Protein AF-A0A8T4CYV2-F1 (afdb_monomer)

Radius of gyration: 12.04 Å; Cα contacts (8 Å, |Δi|>4): 17; chains: 1; bounding box: 22×29×28 Å

Sequence (40 aa):
MNNKTRPTFTPEFRLECAQLVLDKGYSVRQAAQVLSPTEN

pLDDT: mean 80.56, std 15.3, range [41.25, 94.06]

Solvent-accessible surface area (backbone atoms only — not comparable to full-atom values): 2616 Å² total; per-residue (Å²): 130,88,80,75,76,71,84,83,73,52,71,65,58,50,52,56,34,50,48,35,30,71,74,70,64,37,53,72,69,55,26,46,58,73,71,44,83,79,80,128

Secondary structure (DSSP, 8-state):
----------HHHHHHHHHHHHHH---HHHHHHHHS----

Nearest PDB structures (foldseek):
  7v4q-assembly1_A  TM=8.084E-01  e=5.209E+00  Kyasanur Forest disease virus
  2jlw-assembly1_A  TM=6.587E-01  e=4.878E+00  Dengue virus 4 Thailand/0348/1991

Structure (mmCIF, N/CA/C/O backbone):
data_AF-A0A8T4CYV2-F1
#
_entry.id   AF-A0A8T4CYV2-F1
#
loop_
_atom_site.group_PDB
_atom_site.id
_atom_site.type_symbol
_atom_site.label_atom_id
_atom_site.label_alt_id
_atom_site.label_comp_id
_atom_site.label_asym_id
_atom_site.label_entity_id
_atom_site.label_seq_id
_atom_site.pdbx_PDB_ins_code
_atom_site.Cartn_x
_atom_site.Cartn_y
_atom_site.Cartn_z
_atom_site.occupancy
_atom_site.B_iso_or_equiv
_atom_site.auth_seq_id
_atom_site.auth_comp_id
_atom_site.auth_asym_id
_atom_site.auth_atom_id
_atom_site.pdbx_PDB_model_num
ATOM 1 N N . MET A 1 1 ? 13.195 -19.192 -24.379 1.00 45.03 1 MET A N 1
ATOM 2 C CA . MET A 1 1 ? 13.079 -18.577 -23.041 1.00 45.03 1 MET A CA 1
ATOM 3 C C . MET A 1 1 ? 11.733 -17.872 -22.978 1.00 45.03 1 MET A C 1
ATOM 5 O O . MET A 1 1 ? 11.503 -16.962 -23.762 1.00 45.03 1 MET A O 1
ATOM 9 N N . ASN A 1 2 ? 10.799 -18.360 -22.164 1.00 57.16 2 ASN A N 1
ATOM 10 C CA . ASN A 1 2 ? 9.468 -17.766 -22.022 1.00 57.16 2 ASN A CA 1
ATOM 11 C C . ASN A 1 2 ? 9.630 -16.505 -21.153 1.00 57.16 2 ASN A C 1
ATOM 13 O O . ASN A 1 2 ? 9.524 -16.576 -19.929 1.00 57.16 2 ASN A O 1
ATOM 17 N N . ASN A 1 3 ? 10.052 -15.397 -21.773 1.00 62.44 3 ASN A N 1
ATOM 18 C CA . ASN A 1 3 ? 10.424 -14.150 -21.101 1.00 62.44 3 ASN A CA 1
ATOM 19 C C . ASN A 1 3 ? 9.169 -13.478 -20.541 1.00 62.44 3 ASN A C 1
ATOM 21 O O . ASN A 1 3 ? 8.651 -12.512 -21.094 1.00 62.44 3 ASN A O 1
ATOM 25 N N . LYS A 1 4 ? 8.635 -14.030 -19.452 1.00 64.56 4 LYS A N 1
ATOM 26 C CA . LYS A 1 4 ? 7.562 -13.411 -18.689 1.00 64.56 4 LYS A CA 1
ATOM 27 C C . LYS A 1 4 ? 8.191 -12.235 -17.953 1.00 64.56 4 LYS A C 1
ATOM 29 O O . LYS A 1 4 ? 8.674 -12.388 -16.832 1.00 64.56 4 LYS A O 1
ATOM 34 N N . THR A 1 5 ? 8.264 -11.093 -18.632 1.00 66.12 5 THR A N 1
ATOM 35 C CA . THR A 1 5 ? 8.752 -9.834 -18.073 1.00 66.12 5 THR A CA 1
ATOM 36 C C . THR A 1 5 ? 7.876 -9.516 -16.872 1.00 66.12 5 THR A C 1
ATOM 38 O O . THR A 1 5 ? 6.709 -9.155 -17.013 1.00 66.12 5 THR A O 1
ATOM 41 N N . ARG A 1 6 ? 8.398 -9.761 -15.668 1.00 65.88 6 ARG A N 1
ATOM 42 C CA . ARG A 1 6 ? 7.719 -9.353 -14.443 1.00 65.88 6 ARG A CA 1
ATOM 43 C C . ARG A 1 6 ? 7.774 -7.828 -14.431 1.00 65.88 6 ARG A C 1
ATOM 45 O O . ARG A 1 6 ? 8.882 -7.302 -14.502 1.00 65.88 6 ARG A O 1
ATOM 52 N N . PRO A 1 7 ? 6.636 -7.121 -14.388 1.00 67.44 7 PRO A N 1
ATOM 53 C CA . PRO A 1 7 ? 6.661 -5.671 -14.309 1.00 67.44 7 PRO A CA 1
ATOM 54 C C . PRO A 1 7 ? 7.437 -5.260 -13.055 1.00 67.44 7 PRO A C 1
ATOM 56 O O . PRO A 1 7 ? 7.105 -5.664 -11.937 1.00 67.44 7 PRO A O 1
ATOM 59 N N . THR A 1 8 ? 8.517 -4.507 -13.250 1.00 76.00 8 THR A N 1
ATOM 60 C CA . THR A 1 8 ? 9.345 -4.009 -12.154 1.00 76.00 8 THR A CA 1
ATOM 61 C C . THR A 1 8 ? 8.722 -2.718 -11.645 1.00 76.00 8 THR A C 1
ATOM 63 O O . THR A 1 8 ? 8.985 -1.643 -12.170 1.00 76.00 8 THR A O 1
ATOM 66 N N . PHE A 1 9 ? 7.864 -2.816 -10.631 1.00 82.38 9 PHE A N 1
ATOM 67 C CA . PHE A 1 9 ?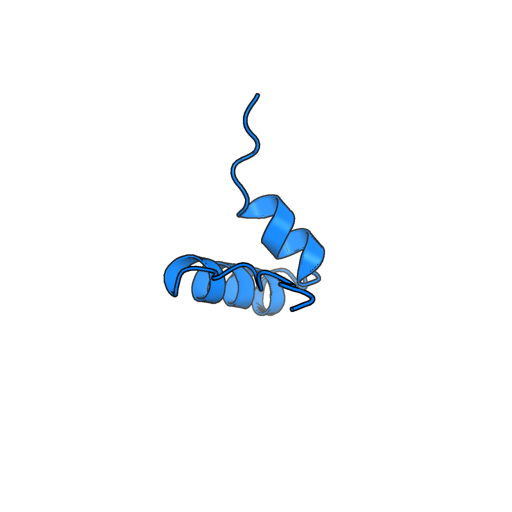 7.324 -1.628 -9.969 1.00 82.38 9 PHE A CA 1
ATOM 68 C C . PHE A 1 9 ? 8.416 -0.916 -9.172 1.00 82.38 9 PHE A C 1
ATOM 70 O O . PHE A 1 9 ? 9.191 -1.586 -8.469 1.00 82.38 9 PHE A O 1
ATOM 77 N N . THR A 1 10 ? 8.435 0.417 -9.250 1.00 87.56 10 THR A N 1
ATOM 78 C CA . THR A 1 10 ? 9.324 1.265 -8.451 1.00 87.56 10 THR A CA 1
ATOM 79 C C . THR A 1 10 ? 9.023 1.103 -6.955 1.00 87.56 10 THR A C 1
ATOM 81 O O . THR A 1 10 ? 7.909 0.714 -6.584 1.00 87.56 10 THR A O 1
ATOM 84 N N . PRO A 1 11 ? 9.998 1.366 -6.068 1.00 88.94 11 PRO A N 1
ATOM 85 C CA . PRO A 1 11 ? 9.763 1.366 -4.625 1.00 88.94 11 PRO A CA 1
ATOM 86 C C . PRO A 1 11 ? 8.611 2.294 -4.215 1.00 88.94 11 PRO A C 1
ATOM 88 O O . PRO A 1 11 ? 7.777 1.900 -3.407 1.00 88.94 11 PRO A O 1
ATOM 91 N N . GLU A 1 12 ? 8.522 3.472 -4.837 1.00 89.31 12 GLU A N 1
ATOM 92 C CA . GLU A 1 12 ? 7.463 4.463 -4.602 1.00 89.31 12 GLU A CA 1
ATOM 93 C C . GLU A 1 12 ? 6.082 3.916 -4.961 1.00 89.31 12 GLU A C 1
ATOM 95 O O . GLU A 1 12 ? 5.165 3.974 -4.148 1.00 89.31 12 GLU A O 1
ATOM 100 N N . PHE A 1 13 ? 5.953 3.273 -6.126 1.00 88.69 13 PHE A N 1
ATOM 101 C CA . PHE A 1 13 ? 4.694 2.647 -6.523 1.00 88.69 13 PHE A CA 1
ATOM 102 C C . PHE A 1 13 ? 4.243 1.594 -5.507 1.00 88.69 13 PHE A C 1
ATOM 104 O O . PHE A 1 13 ? 3.060 1.489 -5.201 1.00 88.69 13 PHE A O 1
ATOM 111 N N . ARG A 1 14 ? 5.171 0.799 -4.957 1.00 88.19 14 ARG A N 1
ATOM 112 C CA . ARG A 1 14 ? 4.829 -0.219 -3.949 1.00 88.19 14 ARG A CA 1
ATOM 113 C C . ARG A 1 14 ? 4.381 0.407 -2.634 1.00 88.19 14 ARG A C 1
ATOM 115 O O . ARG A 1 14 ? 3.468 -0.133 -2.016 1.00 88.19 14 ARG A O 1
ATOM 122 N N . LEU A 1 15 ? 5.021 1.500 -2.221 1.00 92.25 15 LEU A N 1
ATOM 123 C CA . LEU A 1 15 ? 4.688 2.218 -0.994 1.00 92.25 15 LEU A CA 1
ATOM 124 C C . LEU A 1 15 ? 3.278 2.809 -1.078 1.00 92.25 15 LEU A C 1
ATOM 126 O O . LEU A 1 15 ? 2.428 2.469 -0.256 1.00 92.25 15 LEU A O 1
ATOM 130 N N . GLU A 1 16 ? 3.011 3.582 -2.128 1.00 91.25 16 GLU A N 1
ATOM 131 C CA . GLU A 1 16 ? 1.699 4.185 -2.370 1.00 91.25 16 GLU A CA 1
ATOM 132 C C . GLU A 1 16 ? 0.610 3.106 -2.492 1.00 91.25 16 GLU A C 1
ATOM 134 O O . GLU A 1 16 ? -0.481 3.219 -1.931 1.00 91.25 16 GLU A O 1
ATOM 139 N N . CYS A 1 17 ? 0.916 1.995 -3.172 1.00 92.44 17 CYS A N 1
ATOM 140 C CA . CYS A 1 17 ? -0.031 0.895 -3.349 1.00 92.44 17 CYS A CA 1
ATOM 141 C C . CYS A 1 17 ? -0.341 0.208 -2.010 1.00 92.44 17 CYS A C 1
ATOM 143 O O . CYS A 1 17 ? -1.501 -0.091 -1.727 1.00 92.44 17 CYS A O 1
ATOM 145 N N . ALA A 1 18 ? 0.665 0.015 -1.149 1.00 92.12 18 ALA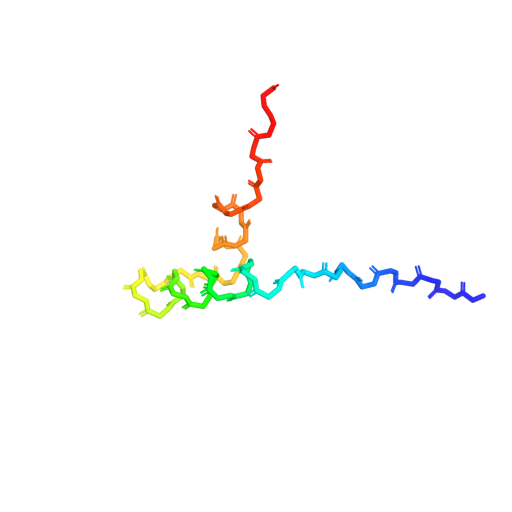 A N 1
ATOM 146 C CA . ALA A 1 18 ? 0.472 -0.520 0.197 1.00 92.12 18 ALA A CA 1
ATOM 147 C C . ALA A 1 18 ? -0.368 0.418 1.074 1.00 92.12 18 ALA A C 1
ATOM 149 O O . ALA A 1 18 ? -1.246 -0.056 1.795 1.00 92.12 18 ALA A O 1
ATOM 150 N N . GLN A 1 19 ? -0.158 1.733 0.975 1.00 94.06 19 GLN A N 1
ATOM 151 C CA . GLN A 1 19 ? -0.966 2.716 1.697 1.00 94.06 19 GLN A CA 1
ATOM 152 C C . GLN A 1 19 ? -2.433 2.655 1.269 1.00 94.06 19 GLN A C 1
ATOM 154 O O . GLN A 1 19 ? -3.306 2.577 2.127 1.00 94.06 19 GLN A O 1
ATOM 159 N N . LEU A 1 20 ? -2.723 2.591 -0.033 1.00 93.44 20 LEU A N 1
ATOM 160 C CA . LEU A 1 20 ? -4.099 2.465 -0.526 1.00 93.44 20 LEU A CA 1
ATOM 161 C C . LEU A 1 20 ? -4.773 1.161 -0.071 1.00 93.44 20 LEU A C 1
ATOM 163 O O . LEU A 1 20 ? -5.953 1.162 0.273 1.00 93.44 20 LEU A O 1
ATOM 167 N N . VAL A 1 21 ? -4.046 0.044 -0.050 1.00 93.31 21 VAL A N 1
ATOM 168 C CA . VAL A 1 21 ? -4.602 -1.243 0.397 1.00 93.31 21 VAL A CA 1
ATOM 169 C C . VAL A 1 21 ? -4.919 -1.220 1.894 1.00 93.31 21 VAL A C 1
ATOM 171 O O . VAL A 1 21 ? -5.988 -1.675 2.296 1.00 93.31 21 VAL A O 1
ATOM 174 N N . LEU A 1 22 ? -4.012 -0.685 2.715 1.00 93.69 22 LEU A N 1
ATOM 175 C CA . LEU A 1 22 ? -4.152 -0.685 4.173 1.00 93.69 22 LEU A CA 1
ATOM 176 C C . LEU A 1 22 ? -5.142 0.373 4.677 1.00 93.69 22 LEU A C 1
ATOM 178 O O . LEU A 1 22 ? -5.930 0.081 5.570 1.00 93.69 22 LEU A O 1
ATOM 182 N N . ASP A 1 23 ? -5.106 1.579 4.110 1.00 93.56 23 ASP A N 1
ATOM 183 C CA . ASP A 1 23 ? -5.912 2.719 4.565 1.00 93.56 23 ASP A CA 1
ATOM 184 C C . ASP A 1 23 ? -7.307 2.734 3.928 1.00 93.56 23 ASP A C 1
ATOM 186 O O . ASP A 1 23 ? -8.32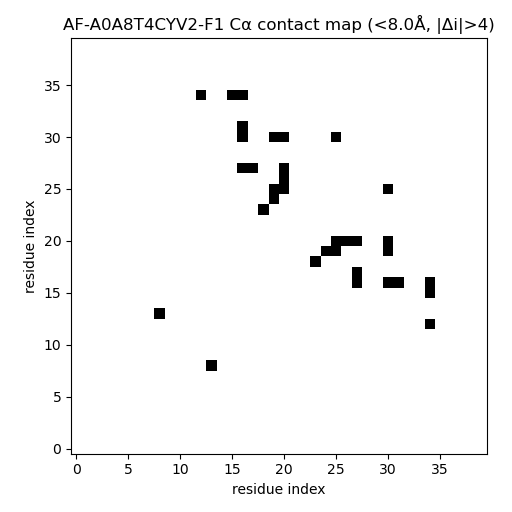0 2.868 4.612 1.00 93.56 23 ASP A O 1
ATOM 190 N N . LYS A 1 24 ? -7.379 2.546 2.602 1.00 89.69 24 LYS A N 1
ATOM 191 C CA . LYS A 1 24 ? -8.639 2.620 1.840 1.00 89.69 24 LYS A CA 1
ATOM 192 C C . LYS A 1 24 ? -9.340 1.269 1.713 1.00 89.69 24 LYS A C 1
ATOM 194 O O . LYS A 1 24 ? -10.442 1.207 1.169 1.00 89.69 24 LYS A O 1
ATOM 199 N N . GLY A 1 25 ? -8.696 0.183 2.145 1.00 92.44 25 GLY A N 1
ATOM 200 C CA . GLY A 1 25 ? -9.199 -1.178 1.952 1.00 92.44 25 GLY A CA 1
ATOM 201 C C . GLY A 1 25 ? -9.238 -1.609 0.482 1.00 92.44 25 GLY A C 1
ATOM 202 O O . GLY A 1 25 ? -10.023 -2.483 0.114 1.00 92.44 25 GLY A O 1
ATOM 203 N N . TYR A 1 26 ? -8.441 -0.980 -0.387 1.00 92.94 26 TYR A N 1
ATOM 204 C CA . TYR A 1 26 ? -8.431 -1.307 -1.812 1.00 92.94 26 TYR A CA 1
ATOM 205 C C . TYR A 1 26 ? -7.804 -2.674 -2.067 1.00 92.94 26 TYR A C 1
ATOM 207 O O . TYR A 1 26 ? -6.869 -3.099 -1.395 1.00 92.94 26 TYR A O 1
ATOM 215 N N . SER A 1 27 ? -8.266 -3.357 -3.113 1.00 91.12 27 SER A N 1
ATOM 216 C CA . SER A 1 27 ? -7.530 -4.507 -3.638 1.00 91.12 27 SER A CA 1
ATOM 217 C C . SER A 1 27 ? -6.269 -4.049 -4.369 1.00 91.12 27 SER A C 1
ATOM 219 O O . SER A 1 27 ? -6.274 -3.010 -5.025 1.00 91.12 27 SER A O 1
ATOM 221 N N . VAL A 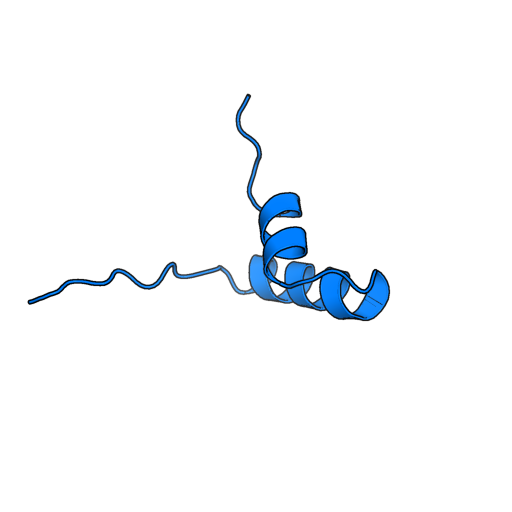1 28 ? -5.215 -4.874 -4.367 1.00 87.12 28 VAL A N 1
ATOM 222 C CA . VAL A 1 28 ? -3.936 -4.591 -5.059 1.00 87.12 28 VAL A CA 1
ATOM 223 C C . VAL A 1 28 ? -4.148 -4.148 -6.511 1.00 87.12 28 VAL A C 1
ATOM 225 O O . VAL A 1 28 ? -3.469 -3.255 -7.002 1.00 87.12 28 VAL A O 1
ATOM 228 N N . ARG A 1 29 ? -5.133 -4.733 -7.203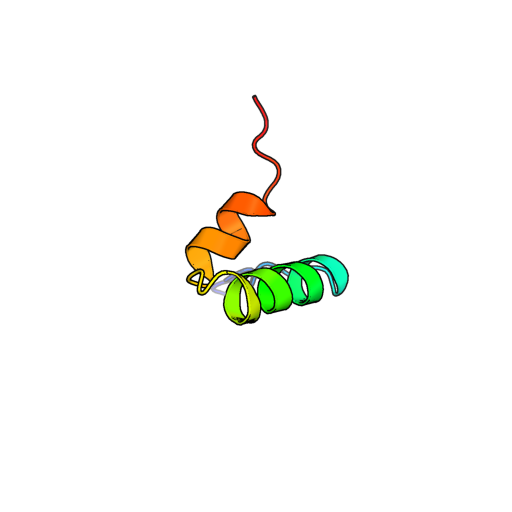 1.00 88.44 29 ARG A N 1
ATOM 229 C CA . ARG A 1 29 ? -5.472 -4.380 -8.587 1.00 88.44 29 ARG A CA 1
ATOM 230 C C . ARG A 1 29 ? -6.123 -2.995 -8.717 1.00 88.44 29 ARG A C 1
ATOM 232 O O . ARG A 1 29 ? -5.863 -2.309 -9.697 1.00 88.44 29 ARG A O 1
ATOM 239 N N . GLN A 1 30 ? -6.938 -2.589 -7.742 1.00 90.50 30 GLN A N 1
ATOM 240 C CA . GLN A 1 30 ? -7.549 -1.255 -7.690 1.00 90.50 30 GLN A CA 1
ATOM 241 C C . GLN A 1 30 ? -6.505 -0.200 -7.337 1.00 90.50 30 GLN A C 1
ATOM 243 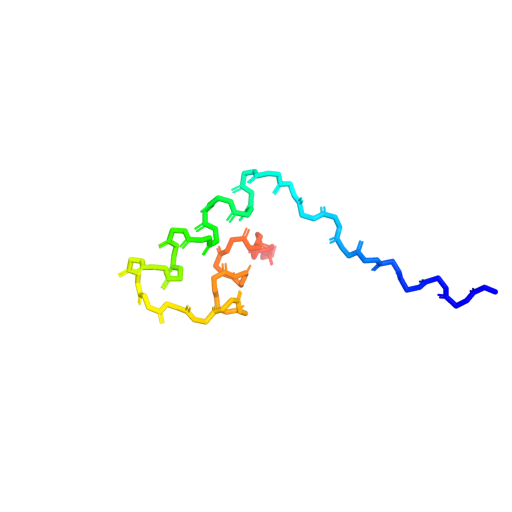O O . GLN A 1 30 ? -6.396 0.801 -8.033 1.00 90.50 30 GLN A O 1
ATOM 248 N N . ALA A 1 31 ? -5.686 -0.458 -6.316 1.00 91.44 31 ALA A N 1
ATOM 249 C CA . ALA A 1 31 ? -4.582 0.420 -5.947 1.00 91.44 31 ALA A CA 1
ATOM 250 C C . ALA A 1 31 ? -3.593 0.592 -7.113 1.00 91.44 31 ALA A C 1
ATOM 252 O O . ALA A 1 31 ? -3.211 1.711 -7.442 1.00 91.44 31 ALA A O 1
ATOM 253 N N . ALA A 1 32 ? -3.273 -0.494 -7.827 1.00 87.06 32 ALA A N 1
ATOM 254 C CA . ALA A 1 32 ? -2.468 -0.417 -9.038 1.00 87.06 32 ALA A CA 1
ATOM 255 C C . ALA A 1 32 ? -3.135 0.419 -10.137 1.00 87.06 32 ALA A C 1
ATOM 257 O O . ALA A 1 32 ? -2.442 1.175 -10.799 1.00 87.06 32 ALA A O 1
ATOM 258 N N . GLN A 1 33 ? -4.450 0.318 -10.336 1.00 87.56 33 GLN A N 1
ATOM 259 C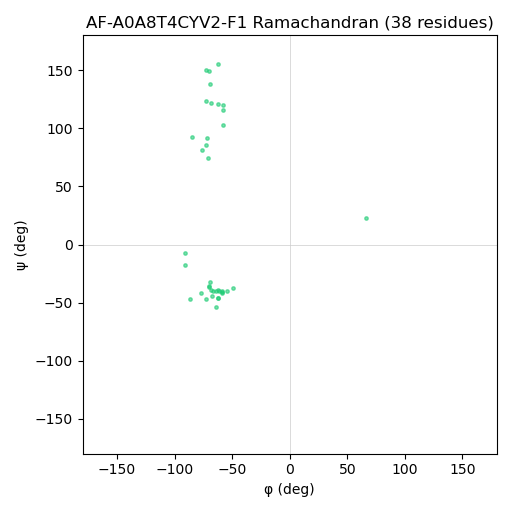 CA . GLN A 1 33 ? -5.166 1.103 -11.346 1.00 87.56 33 GLN A CA 1
ATOM 260 C C . GLN A 1 33 ? -5.231 2.59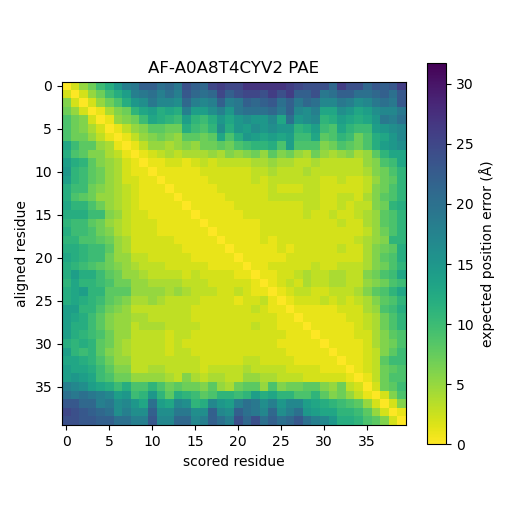9 -11.005 1.00 87.56 33 GLN A C 1
ATOM 262 O O . GLN A 1 33 ? -5.189 3.420 -11.911 1.00 87.56 33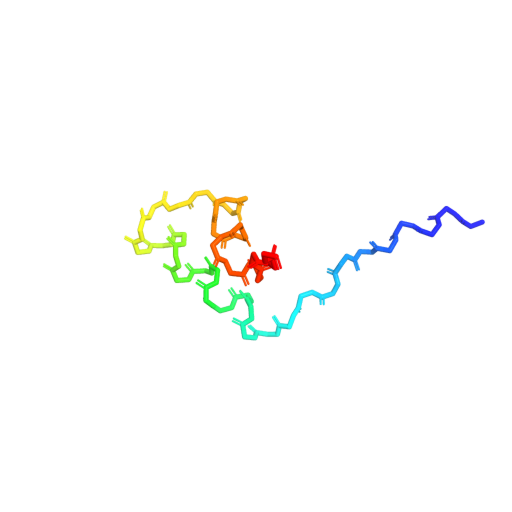 GLN A O 1
ATOM 267 N N . VAL A 1 34 ? -5.283 2.947 -9.718 1.00 87.56 34 VAL A N 1
ATOM 268 C CA . VAL A 1 34 ? -5.239 4.338 -9.237 1.00 87.56 34 VAL A CA 1
ATOM 269 C C . VAL A 1 34 ? -3.851 4.958 -9.427 1.00 87.56 34 VAL A C 1
ATOM 271 O O . VAL A 1 34 ? -3.748 6.136 -9.748 1.00 87.56 34 VAL A O 1
ATOM 274 N N . LEU A 1 35 ? -2.792 4.165 -9.240 1.00 85.62 35 LEU A N 1
ATOM 275 C CA . LEU A 1 35 ? -1.397 4.615 -9.337 1.00 85.62 35 LEU A CA 1
ATOM 276 C C . LEU A 1 35 ? -0.788 4.462 -10.733 1.00 85.62 35 LEU A C 1
ATOM 278 O O . LEU A 1 35 ? 0.251 5.050 -11.022 1.00 85.62 35 LEU A O 1
ATOM 282 N N . SER A 1 36 ? -1.392 3.647 -11.596 1.00 80.50 36 SER A N 1
ATOM 283 C CA . SER A 1 36 ? -1.005 3.579 -13.003 1.00 80.50 36 SER A CA 1
ATOM 284 C C . SER A 1 36 ? -1.496 4.866 -13.663 1.00 80.50 36 SER A C 1
ATOM 286 O O . SER A 1 36 ? -2.696 5.135 -13.581 1.00 80.50 36 SER A O 1
ATOM 288 N N . PRO A 1 37 ? -0.627 5.671 -14.300 1.00 61.47 37 PRO A N 1
ATOM 289 C CA . PRO A 1 37 ? -1.071 6.882 -14.969 1.00 61.47 37 PRO A CA 1
ATOM 290 C C . PRO A 1 37 ? -2.105 6.488 -16.023 1.00 61.47 37 PRO A C 1
ATOM 292 O O . PRO A 1 37 ? -1.825 5.726 -16.945 1.00 61.47 37 PRO A O 1
ATOM 295 N N . THR A 1 38 ? -3.334 6.958 -15.835 1.00 52.28 38 THR A N 1
ATOM 296 C CA . THR A 1 38 ? -4.351 6.910 -16.877 1.00 52.28 38 THR A CA 1
ATOM 297 C C . THR A 1 38 ? -3.929 7.957 -17.900 1.00 52.28 38 THR A C 1
ATOM 299 O O . THR A 1 38 ? -4.211 9.139 -17.722 1.00 52.28 38 THR A O 1
ATOM 302 N N . GLU A 1 39 ? -3.161 7.550 -18.911 1.00 49.41 39 GLU A N 1
ATOM 303 C CA . GLU A 1 39 ? -3.004 8.355 -20.120 1.00 49.41 39 GLU A CA 1
ATOM 304 C C . GLU A 1 39 ? -4.391 8.487 -20.768 1.00 49.41 39 GLU A C 1
ATOM 306 O O . GLU A 1 39 ? -5.060 7.483 -21.037 1.00 49.41 39 GLU A O 1
ATOM 311 N N . ASN A 1 40 ? -4.842 9.735 -20.923 1.00 41.25 40 ASN A N 1
ATOM 312 C CA . ASN A 1 40 ? -5.922 10.112 -21.828 1.00 41.25 40 ASN A CA 1
ATOM 313 C C . ASN A 1 40 ? -5.367 10.259 -23.242 1.00 41.25 40 ASN A C 1
ATOM 315 O O . ASN A 1 40 ? -4.290 10.883 -23.369 1.00 41.25 40 ASN A O 1
#

Mean predicted aligned error: 7.16 Å

Foldseek 3Di:
DPCPPDPDDDPVLVVQLVCCCVPVVDDSVVSNVVSPPPDD